Protein AF-A0A653YBC5-F1 (afdb_monomer_lite)

pLDDT: mean 72.83, std 11.56, range [41.12, 88.31]

Foldseek 3Di:
DPLVVVLVVLVVVLVVVVVVVVVVCVVVVHDCVPVVVVVVVVVVSVVVSVVVSCVVRNDPPPDDPPPDD

Radius of gyration: 17.87 Å; chains: 1; bounding box: 41×18×53 Å

Structure (mmCIF, N/CA/C/O backbone):
data_AF-A0A653YBC5-F1
#
_entry.id   AF-A0A653YBC5-F1
#
loop_
_atom_site.group_PDB
_atom_site.id
_atom_site.type_symbol
_atom_site.label_atom_id
_atom_site.label_alt_id
_atom_site.label_comp_id
_atom_site.label_asym_id
_atom_site.label_entity_id
_atom_site.label_seq_id
_atom_site.pdbx_PDB_ins_code
_atom_site.Cartn_x
_atom_site.Cartn_y
_atom_site.Cartn_z
_atom_site.occupancy
_atom_site.B_iso_or_equiv
_atom_site.auth_seq_id
_atom_site.auth_comp_id
_atom_site.auth_asym_id
_atom_site.auth_atom_id
_atom_site.pdbx_PDB_model_num
ATOM 1 N N . MET A 1 1 ? -8.250 9.222 22.137 1.00 51.47 1 MET A N 1
ATOM 2 C CA . MET A 1 1 ? -8.932 9.543 20.862 1.00 51.47 1 MET A CA 1
ATOM 3 C C . MET A 1 1 ? -9.796 8.358 20.481 1.00 51.47 1 MET A C 1
ATOM 5 O O . MET A 1 1 ? -9.270 7.253 20.461 1.00 51.47 1 MET A O 1
ATOM 9 N N . GLU A 1 2 ? -11.097 8.560 20.261 1.00 58.53 2 GLU A N 1
ATOM 10 C CA . GLU A 1 2 ? -12.051 7.511 19.861 1.00 58.53 2 GLU A CA 1
ATOM 11 C C . GLU A 1 2 ? -11.418 6.607 18.798 1.00 58.53 2 GLU A C 1
ATOM 13 O O . GLU A 1 2 ? -10.962 7.103 17.767 1.00 58.53 2 GLU A O 1
ATOM 18 N N . LYS A 1 3 ? -11.330 5.298 19.063 1.00 60.91 3 LYS A N 1
ATOM 19 C CA . LYS A 1 3 ? -10.600 4.315 18.235 1.00 60.91 3 LYS A CA 1
ATOM 20 C C . LYS A 1 3 ? -10.952 4.409 16.739 1.00 60.91 3 LYS A C 1
ATOM 22 O O . LYS A 1 3 ? -10.113 4.141 15.881 1.00 60.91 3 LYS A O 1
ATOM 27 N N . SER A 1 4 ? -12.158 4.881 16.431 1.00 66.88 4 SER A N 1
ATOM 28 C CA . SER A 1 4 ? -12.649 5.209 15.090 1.00 66.88 4 SER A CA 1
ATOM 29 C C . SER A 1 4 ? -11.820 6.277 14.359 1.00 66.88 4 SER A C 1
ATOM 31 O O . SER A 1 4 ? -11.479 6.080 13.195 1.00 66.88 4 SER A O 1
ATOM 33 N N . LYS A 1 5 ? -11.431 7.373 15.027 1.00 69.44 5 LYS A N 1
ATOM 34 C CA . LYS A 1 5 ? -10.624 8.458 14.433 1.00 69.44 5 LYS A CA 1
ATOM 35 C C . LYS A 1 5 ? -9.203 7.998 14.104 1.00 69.44 5 LYS A C 1
ATOM 37 O O . LYS A 1 5 ? -8.688 8.328 13.042 1.00 69.44 5 LYS A O 1
ATOM 42 N N . LEU A 1 6 ? -8.603 7.175 14.969 1.00 73.94 6 LEU A N 1
ATOM 43 C CA . LEU A 1 6 ? -7.269 6.605 14.742 1.00 73.94 6 LEU A CA 1
ATOM 44 C C . LEU A 1 6 ? -7.257 5.664 13.529 1.00 73.94 6 LEU A C 1
ATOM 46 O O . LEU A 1 6 ? -6.331 5.697 12.724 1.00 73.94 6 LEU A O 1
ATOM 50 N N . ARG A 1 7 ? -8.310 4.855 13.369 1.00 76.50 7 ARG A N 1
ATOM 51 C CA . ARG A 1 7 ? -8.453 3.944 12.229 1.00 76.50 7 ARG A CA 1
ATOM 52 C C . ARG A 1 7 ? -8.594 4.705 10.910 1.00 76.50 7 ARG A C 1
ATOM 54 O O . ARG A 1 7 ? -7.930 4.351 9.942 1.00 7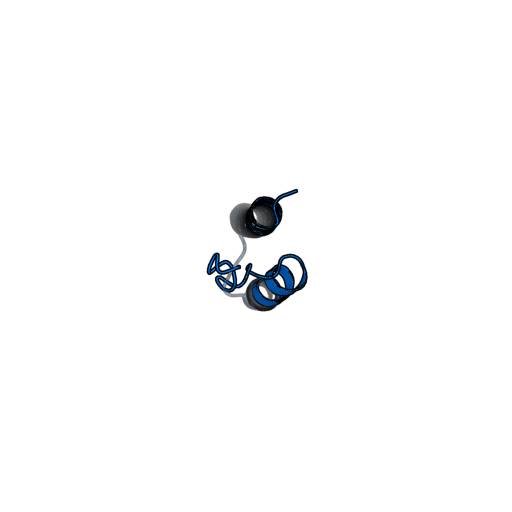6.50 7 ARG A O 1
ATOM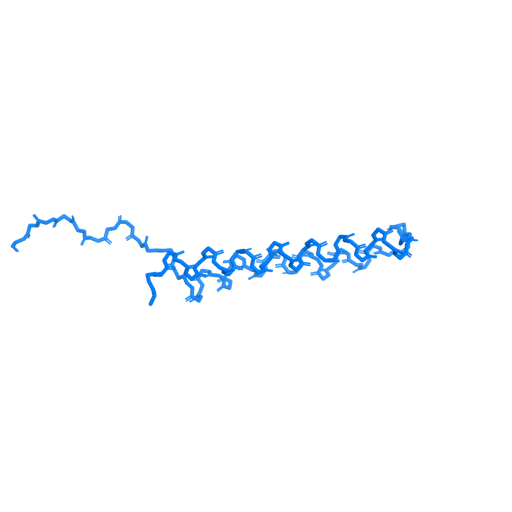 61 N N . ILE A 1 8 ? -9.411 5.760 10.886 1.00 79.06 8 ILE A N 1
ATOM 62 C CA . ILE A 1 8 ? -9.567 6.644 9.718 1.00 79.06 8 ILE A CA 1
ATOM 63 C C . ILE A 1 8 ? -8.233 7.308 9.362 1.00 79.06 8 ILE A C 1
ATOM 65 O O . ILE A 1 8 ? -7.853 7.316 8.195 1.00 79.06 8 ILE A O 1
ATOM 69 N N . LEU A 1 9 ? -7.496 7.796 10.362 1.00 81.19 9 LEU A N 1
ATOM 70 C CA . LEU A 1 9 ? -6.186 8.410 10.161 1.00 81.19 9 LEU A CA 1
ATOM 71 C C . LEU A 1 9 ? -5.160 7.414 9.592 1.00 81.19 9 LEU A C 1
ATOM 73 O O . LEU A 1 9 ? -4.461 7.750 8.641 1.00 81.19 9 LEU A O 1
ATOM 77 N N . LEU A 1 10 ? -5.110 6.177 10.104 1.00 83.00 10 LEU A N 1
ATOM 78 C CA . LEU A 1 10 ? -4.220 5.129 9.582 1.00 83.00 10 LEU A CA 1
ATOM 79 C C . LEU A 1 10 ? -4.532 4.773 8.122 1.00 83.00 10 LEU A C 1
ATOM 81 O O . LEU A 1 10 ? -3.613 4.664 7.313 1.00 83.00 10 LEU A O 1
ATOM 85 N N . TYR A 1 11 ? -5.815 4.629 7.771 1.00 83.00 11 TYR A N 1
ATOM 86 C CA . TYR A 1 11 ? -6.208 4.438 6.373 1.00 83.00 11 TYR A CA 1
ATOM 87 C C . TYR A 1 11 ? -5.847 5.654 5.514 1.00 83.00 11 TYR A C 1
ATOM 89 O O . TYR A 1 11 ? -5.361 5.478 4.402 1.00 83.00 11 TYR A O 1
ATOM 97 N N . GLY A 1 12 ? -6.033 6.875 6.022 1.00 85.88 12 GLY A N 1
ATOM 98 C CA . GLY A 1 12 ? -5.679 8.106 5.312 1.00 85.88 12 GLY A CA 1
ATOM 99 C C . GLY A 1 12 ? -4.186 8.196 4.989 1.00 85.88 12 GLY A C 1
ATOM 100 O O . GLY A 1 12 ? -3.823 8.439 3.840 1.00 85.88 12 GLY A O 1
ATOM 101 N N . ILE A 1 13 ? -3.321 7.921 5.972 1.00 86.88 13 ILE A N 1
ATOM 102 C CA . ILE A 1 13 ? -1.863 7.863 5.772 1.00 86.88 13 ILE A CA 1
ATOM 103 C C . ILE A 1 13 ? -1.511 6.784 4.744 1.00 86.88 13 ILE A C 1
ATOM 105 O O . ILE A 1 13 ? -0.671 7.009 3.876 1.00 86.88 13 ILE A O 1
ATOM 109 N N . TRP A 1 14 ? -2.174 5.628 4.800 1.00 83.81 14 TRP A N 1
ATOM 110 C CA . TRP A 1 14 ? -1.936 4.558 3.839 1.00 83.81 14 TRP A CA 1
ATOM 111 C C . TRP A 1 14 ? -2.297 4.957 2.403 1.00 83.81 14 TRP A C 1
ATOM 113 O O . TRP A 1 14 ? -1.468 4.808 1.506 1.00 83.81 14 TRP A O 1
ATOM 123 N 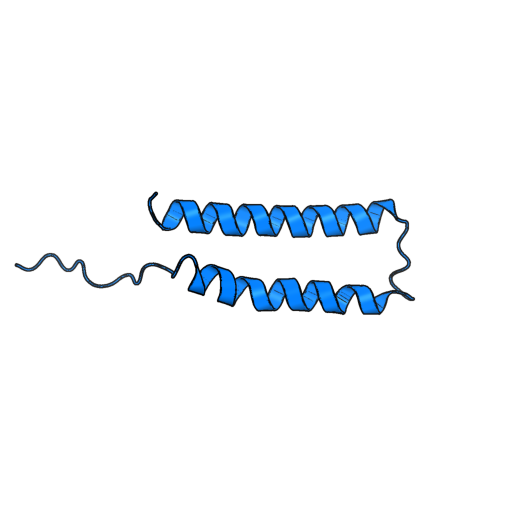N . TYR A 1 15 ? -3.488 5.521 2.184 1.00 85.19 15 TYR A N 1
ATOM 124 C CA . TYR A 1 15 ? -3.891 6.013 0.863 1.00 85.19 15 TYR A CA 1
ATOM 125 C C . TYR A 1 15 ? -2.945 7.098 0.344 1.00 85.19 15 TYR A C 1
ATOM 127 O O . TYR A 1 15 ? -2.627 7.112 -0.843 1.00 85.19 15 TYR A O 1
ATOM 135 N N . PHE A 1 16 ? -2.449 7.966 1.228 1.00 88.31 16 PHE A N 1
ATOM 136 C CA . PHE A 1 16 ? -1.472 8.988 0.869 1.00 88.31 16 PHE A CA 1
ATOM 137 C C . PHE A 1 16 ? -0.136 8.386 0.405 1.00 88.31 16 PHE A C 1
ATOM 139 O O . PHE A 1 16 ? 0.409 8.815 -0.610 1.00 88.31 16 PHE A O 1
ATOM 146 N N . ILE A 1 17 ? 0.363 7.349 1.085 1.00 86.38 17 ILE A N 1
ATOM 147 C CA . ILE A 1 17 ? 1.582 6.634 0.674 1.00 86.38 17 ILE A CA 1
ATOM 148 C C . ILE A 1 17 ? 1.383 5.959 -0.689 1.00 86.38 17 ILE A C 1
ATOM 150 O O . ILE A 1 17 ? 2.235 6.090 -1.565 1.00 86.38 17 ILE A O 1
ATOM 154 N N . VAL A 1 18 ? 0.251 5.280 -0.902 1.00 84.44 18 VAL A N 1
ATOM 155 C CA . VAL A 1 18 ? -0.072 4.651 -2.196 1.00 84.44 18 VAL A CA 1
ATOM 156 C C . VAL A 1 18 ? -0.148 5.695 -3.315 1.00 84.44 18 VAL A C 1
ATOM 158 O O . VAL A 1 18 ? 0.385 5.473 -4.401 1.00 84.44 18 VAL A O 1
ATOM 161 N N . PHE A 1 19 ? -0.760 6.848 -3.043 1.00 87.19 19 PHE A N 1
ATOM 162 C CA . PHE A 1 19 ? -0.841 7.957 -3.989 1.00 87.19 19 PHE A CA 1
ATOM 163 C C . PHE A 1 19 ? 0.542 8.510 -4.358 1.00 87.19 19 PHE A C 1
ATOM 165 O O . PHE A 1 19 ? 0.818 8.717 -5.538 1.00 87.19 19 PHE A O 1
ATOM 172 N N . LEU A 1 20 ? 1.432 8.697 -3.378 1.00 86.31 20 LEU A N 1
ATOM 173 C CA . LEU A 1 20 ? 2.808 9.131 -3.635 1.00 86.31 20 LEU A CA 1
ATOM 174 C C . LEU A 1 20 ? 3.585 8.120 -4.483 1.00 86.31 20 LEU A C 1
ATOM 176 O O . LEU A 1 20 ? 4.321 8.526 -5.378 1.00 86.31 20 LEU A O 1
ATOM 180 N N . ILE A 1 21 ? 3.401 6.820 -4.238 1.00 82.25 21 ILE A N 1
ATOM 181 C CA . ILE A 1 21 ? 4.032 5.762 -5.037 1.00 82.25 21 ILE A CA 1
ATOM 182 C C . ILE A 1 21 ? 3.535 5.816 -6.489 1.00 82.25 21 ILE A C 1
ATOM 184 O O . ILE A 1 21 ? 4.346 5.766 -7.409 1.00 82.25 21 ILE A O 1
ATOM 188 N N . LEU A 1 22 ? 2.225 5.975 -6.706 1.00 82.44 22 LEU A N 1
ATOM 189 C CA . LEU A 1 22 ? 1.649 6.122 -8.049 1.00 82.44 22 LEU A CA 1
ATOM 190 C C . LEU A 1 22 ? 2.159 7.376 -8.768 1.00 82.44 22 LEU A C 1
ATOM 192 O O . LEU A 1 22 ? 2.500 7.309 -9.947 1.00 82.44 22 LEU A O 1
ATOM 196 N N . MET A 1 23 ? 2.249 8.502 -8.058 1.00 85.12 23 MET A N 1
ATOM 197 C CA . MET A 1 23 ? 2.821 9.731 -8.608 1.00 85.12 23 MET A CA 1
ATOM 198 C C . MET A 1 23 ? 4.296 9.556 -8.965 1.00 85.12 23 MET A C 1
ATOM 200 O O . MET A 1 23 ? 4.703 9.961 -10.047 1.00 85.12 23 MET A O 1
ATOM 204 N N . ALA A 1 24 ? 5.089 8.906 -8.112 1.00 81.94 24 ALA A N 1
ATOM 205 C CA . ALA A 1 24 ? 6.488 8.624 -8.415 1.00 81.94 24 ALA A CA 1
ATOM 206 C C . ALA A 1 24 ? 6.632 7.779 -9.691 1.00 81.94 24 ALA A C 1
ATOM 208 O O . ALA A 1 24 ? 7.446 8.117 -10.541 1.00 81.94 24 ALA A O 1
ATOM 209 N N . ILE A 1 25 ? 5.802 6.744 -9.866 1.00 77.38 25 ILE A N 1
ATOM 210 C CA . ILE A 1 25 ? 5.783 5.912 -11.081 1.00 77.38 25 ILE A CA 1
ATOM 211 C C . ILE A 1 25 ? 5.455 6.753 -12.327 1.00 77.38 25 ILE A C 1
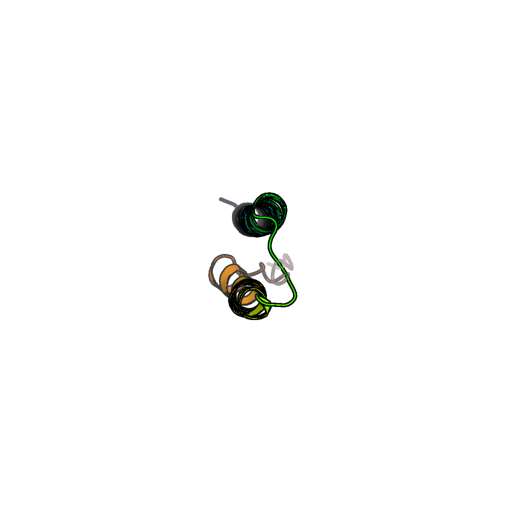ATOM 213 O O . ILE A 1 25 ? 6.123 6.607 -13.348 1.00 77.38 25 ILE A O 1
ATOM 217 N N . LEU A 1 26 ? 4.469 7.655 -12.242 1.00 78.50 26 LEU A N 1
ATOM 218 C CA . LEU A 1 26 ? 4.095 8.545 -13.350 1.00 78.50 26 LEU A CA 1
ATOM 219 C C . LEU A 1 26 ? 5.198 9.550 -13.713 1.00 78.50 26 LEU A C 1
ATOM 221 O O . LEU A 1 26 ? 5.401 9.827 -14.889 1.00 78.50 26 LEU A O 1
ATOM 225 N N . PHE A 1 27 ? 5.903 10.103 -12.723 1.00 77.81 27 PHE A N 1
ATOM 226 C CA . PHE A 1 27 ? 6.944 11.112 -12.951 1.00 77.81 27 PHE A CA 1
ATOM 227 C C . PHE A 1 27 ? 8.296 10.529 -13.384 1.00 77.81 27 PHE A C 1
ATOM 229 O O . PHE A 1 27 ? 9.093 11.247 -13.983 1.00 77.81 27 PHE A O 1
ATOM 236 N N . LEU A 1 28 ? 8.573 9.258 -13.081 1.00 73.31 28 LEU A N 1
ATOM 237 C CA . LEU A 1 28 ? 9.834 8.585 -13.423 1.00 73.31 28 LEU A CA 1
ATOM 238 C C . LEU A 1 28 ? 9.836 7.919 -14.808 1.00 73.31 28 LEU A C 1
ATOM 240 O O . LEU A 1 28 ? 10.799 7.222 -15.115 1.00 73.31 28 LEU A O 1
ATOM 244 N N . ASP A 1 29 ? 8.792 8.123 -15.621 1.00 66.06 29 ASP A N 1
ATOM 245 C CA . ASP A 1 29 ? 8.613 7.491 -16.943 1.00 66.06 29 ASP A CA 1
ATOM 246 C C . ASP A 1 29 ? 8.874 5.973 -16.880 1.00 66.06 29 ASP A C 1
ATOM 248 O O . ASP A 1 29 ? 9.661 5.374 -17.616 1.00 66.06 29 ASP A O 1
ATOM 252 N N . PHE A 1 30 ? 8.289 5.365 -15.847 1.00 67.75 30 PHE A N 1
ATOM 253 C CA . PHE A 1 30 ? 8.675 4.050 -15.370 1.00 67.75 30 PHE A CA 1
ATOM 254 C C . PHE A 1 30 ? 8.196 2.960 -16.335 1.00 67.75 30 PHE A C 1
ATOM 256 O O . PHE A 1 30 ? 6.997 2.714 -16.469 1.00 67.75 30 PHE A O 1
ATOM 263 N N . ASP A 1 31 ? 9.134 2.268 -16.987 1.00 70.62 31 ASP A N 1
ATOM 264 C CA . ASP A 1 31 ? 8.803 1.183 -17.911 1.00 70.62 31 ASP A CA 1
ATOM 265 C C . ASP A 1 31 ? 8.282 -0.039 -17.136 1.00 70.62 31 ASP A C 1
ATOM 267 O O . ASP A 1 31 ? 9.040 -0.795 -16.512 1.00 70.62 31 ASP A O 1
ATOM 271 N N . PHE A 1 32 ? 6.960 -0.217 -17.150 1.00 65.62 32 PHE A N 1
ATOM 272 C CA . PHE A 1 32 ? 6.260 -1.301 -16.456 1.00 65.62 32 PHE A CA 1
ATOM 273 C C . PHE A 1 32 ? 6.709 -2.695 -16.914 1.00 65.62 32 PHE A C 1
ATOM 275 O O . PHE A 1 32 ? 6.617 -3.651 -16.143 1.00 65.62 32 PHE A O 1
ATOM 282 N N . SER A 1 33 ? 7.221 -2.807 -18.141 1.00 69.44 33 SER A N 1
ATOM 283 C CA . SER A 1 33 ? 7.604 -4.073 -18.771 1.00 69.44 33 SER A CA 1
ATOM 284 C C . SER A 1 33 ? 8.861 -4.671 -18.136 1.00 69.44 33 SER A C 1
ATOM 286 O O . SER A 1 33 ? 8.941 -5.880 -17.932 1.00 69.44 33 SER A O 1
ATOM 288 N N . ASN A 1 34 ? 9.823 -3.818 -17.771 1.00 69.94 34 ASN A N 1
ATOM 289 C CA . ASN A 1 34 ? 11.091 -4.228 -17.158 1.00 69.94 34 ASN A CA 1
ATOM 290 C C . ASN A 1 34 ? 11.068 -4.189 -15.627 1.00 69.94 34 ASN A C 1
ATOM 292 O O . ASN A 1 34 ? 11.916 -4.796 -14.977 1.00 69.94 34 ASN A O 1
ATOM 296 N N . ASN A 1 35 ? 10.089 -3.504 -15.036 1.00 69.38 35 ASN A N 1
ATOM 297 C CA . ASN A 1 35 ? 10.058 -3.242 -13.604 1.00 69.38 35 ASN A CA 1
ATOM 298 C C . ASN A 1 35 ? 8.893 -3.932 -12.880 1.00 69.38 35 ASN A C 1
ATOM 300 O O . ASN A 1 35 ? 8.402 -3.441 -11.863 1.00 69.38 35 ASN A O 1
ATOM 304 N N . LEU A 1 36 ? 8.488 -5.119 -13.347 1.00 71.75 36 LEU A N 1
ATOM 305 C CA . LEU A 1 36 ? 7.513 -5.980 -12.658 1.00 71.75 36 LEU A CA 1
ATOM 306 C C . LEU A 1 36 ? 7.877 -6.241 -11.187 1.00 71.75 36 LEU A C 1
ATOM 308 O O . LEU A 1 36 ? 6.998 -6.424 -10.347 1.00 71.75 36 LEU A O 1
ATOM 312 N N . TRP A 1 37 ? 9.166 -6.187 -10.844 1.00 72.94 37 TRP A N 1
ATOM 313 C CA . TRP A 1 37 ? 9.646 -6.288 -9.465 1.00 72.94 37 TRP A CA 1
ATOM 314 C C . TRP A 1 37 ? 9.110 -5.193 -8.535 1.00 72.94 37 TRP A C 1
ATOM 316 O O . TRP A 1 37 ? 9.037 -5.417 -7.331 1.00 72.94 37 TRP A O 1
ATOM 326 N N . PHE A 1 38 ? 8.669 -4.050 -9.065 1.00 72.94 38 PHE A N 1
ATOM 327 C CA . PHE A 1 38 ? 8.067 -2.964 -8.289 1.00 72.94 38 PHE A CA 1
ATOM 328 C C . PHE A 1 38 ? 6.655 -3.305 -7.778 1.00 72.94 38 PHE A C 1
ATOM 330 O O . PHE A 1 38 ? 6.207 -2.771 -6.762 1.00 72.94 38 PHE A O 1
ATOM 337 N N . PHE A 1 39 ? 5.970 -4.265 -8.413 1.00 75.38 39 PHE A N 1
ATOM 338 C CA . PHE A 1 39 ? 4.683 -4.765 -7.925 1.00 75.38 39 PHE A CA 1
ATOM 339 C C . PHE A 1 39 ? 4.818 -5.604 -6.654 1.00 75.38 39 PHE A C 1
ATOM 341 O O . PHE A 1 39 ? 3.878 -5.664 -5.867 1.00 75.38 39 PHE A O 1
ATOM 348 N N . ILE A 1 40 ? 5.976 -6.221 -6.413 1.00 81.12 40 ILE A N 1
ATOM 349 C CA . ILE A 1 40 ? 6.214 -7.056 -5.231 1.00 81.12 40 ILE A CA 1
ATOM 350 C C . ILE A 1 40 ? 6.094 -6.236 -3.932 1.00 81.12 40 ILE A C 1
ATOM 352 O O . ILE A 1 40 ? 5.251 -6.579 -3.100 1.00 81.12 40 ILE A O 1
ATOM 356 N N . PRO A 1 41 ? 6.846 -5.133 -3.731 1.00 78.38 41 PRO A N 1
ATOM 357 C CA . PRO A 1 41 ? 6.686 -4.306 -2.539 1.00 78.38 41 PRO A CA 1
ATOM 358 C C . PRO A 1 41 ? 5.299 -3.654 -2.473 1.00 78.38 41 PRO A C 1
ATOM 360 O O . PRO A 1 41 ? 4.740 -3.548 -1.383 1.00 78.38 41 PRO A O 1
ATOM 363 N N . TYR A 1 42 ? 4.698 -3.288 -3.612 1.00 77.88 42 TYR A N 1
ATOM 364 C CA . TYR A 1 42 ? 3.329 -2.764 -3.655 1.00 77.88 42 TYR A CA 1
ATOM 365 C C . TYR A 1 42 ? 2.301 -3.770 -3.111 1.00 77.88 42 TYR A C 1
ATOM 367 O O . TYR A 1 42 ? 1.486 -3.427 -2.250 1.00 77.88 42 TYR A O 1
ATOM 375 N N . LEU A 1 43 ? 2.370 -5.028 -3.557 1.00 80.75 43 LEU A N 1
ATOM 376 C CA . LEU A 1 43 ? 1.497 -6.103 -3.091 1.00 80.75 43 LEU A CA 1
ATOM 377 C C . LEU A 1 43 ? 1.704 -6.383 -1.604 1.00 80.75 43 LEU A C 1
ATOM 379 O O . LEU A 1 43 ? 0.723 -6.474 -0.872 1.00 80.75 43 LEU A O 1
ATOM 383 N N . ILE A 1 44 ? 2.959 -6.436 -1.147 1.00 82.88 44 ILE A N 1
ATOM 384 C CA . ILE A 1 44 ? 3.303 -6.634 0.268 1.00 82.88 44 ILE A CA 1
ATOM 385 C C . ILE A 1 44 ? 2.681 -5.534 1.136 1.00 82.88 44 ILE A C 1
ATOM 387 O O . ILE A 1 44 ? 2.038 -5.837 2.146 1.00 82.88 44 ILE A O 1
ATOM 391 N N . VAL A 1 45 ? 2.819 -4.268 0.728 1.00 79.44 45 VAL A N 1
ATOM 392 C CA . VAL A 1 45 ? 2.220 -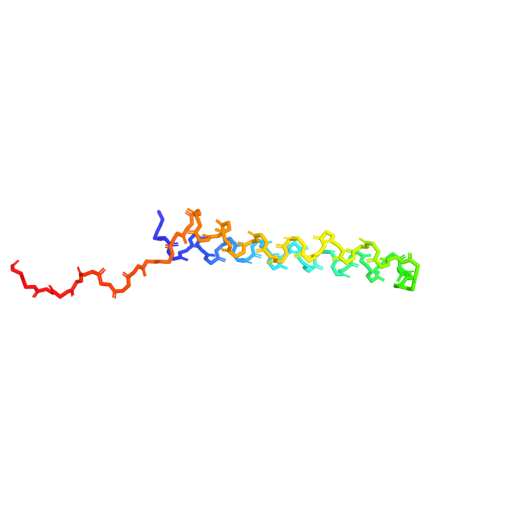3.123 1.427 1.00 79.44 45 VAL A CA 1
ATOM 393 C C . VAL A 1 45 ? 0.694 -3.241 1.452 1.00 79.44 45 VAL A C 1
ATOM 395 O O . 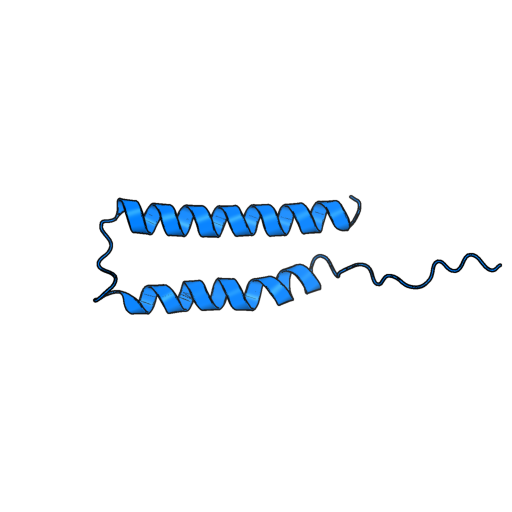VAL A 1 45 ? 0.090 -3.019 2.501 1.00 79.44 45 VAL A O 1
ATOM 398 N N . CYS A 1 46 ? 0.063 -3.650 0.349 1.00 78.69 46 CYS A N 1
ATOM 399 C CA . CYS A 1 46 ? -1.387 -3.839 0.293 1.00 78.69 46 CYS A CA 1
ATOM 400 C C . CYS A 1 46 ? -1.873 -4.981 1.202 1.00 78.69 46 CYS A C 1
ATOM 402 O O . CYS A 1 46 ? -2.863 -4.817 1.918 1.00 78.69 46 CYS A O 1
ATOM 404 N N . THR A 1 47 ? -1.176 -6.121 1.226 1.00 81.94 47 THR A N 1
ATOM 405 C CA . THR A 1 47 ? -1.588 -7.285 2.026 1.00 81.94 47 THR A CA 1
ATOM 406 C C . THR A 1 47 ? -1.306 -7.124 3.515 1.00 81.94 47 THR A C 1
ATOM 408 O O . THR A 1 47 ? -2.107 -7.571 4.334 1.00 81.94 47 THR A O 1
ATOM 411 N N . LEU A 1 48 ? -0.195 -6.484 3.895 1.00 80.62 48 LEU A N 1
ATOM 412 C CA . LEU A 1 48 ? 0.204 -6.373 5.302 1.00 80.62 48 LEU A CA 1
ATOM 413 C C . LEU A 1 48 ? -0.536 -5.265 6.051 1.00 80.62 48 LEU A C 1
ATOM 415 O O . LEU A 1 48 ? -0.691 -5.356 7.269 1.00 80.62 48 LEU A O 1
ATOM 419 N N . VAL A 1 49 ? -1.037 -4.249 5.349 1.00 77.25 49 VAL A N 1
ATOM 420 C CA . VAL A 1 49 ? -1.693 -3.092 5.970 1.00 77.25 49 VAL A CA 1
ATOM 421 C C . VAL A 1 49 ? -3.031 -3.439 6.611 1.00 77.25 49 VAL A C 1
ATOM 423 O O . VAL A 1 49 ? -3.313 -2.958 7.707 1.00 77.25 49 VAL A O 1
ATOM 426 N N . GLY A 1 50 ? -3.838 -4.306 5.997 1.00 74.62 50 GLY A N 1
ATOM 427 C CA . GLY A 1 50 ? -5.112 -4.743 6.580 1.00 74.62 50 GLY A CA 1
ATOM 428 C C . GLY A 1 50 ? -4.945 -5.352 7.983 1.00 74.62 50 GLY A C 1
ATOM 429 O O . GLY A 1 50 ? -5.554 -4.853 8.935 1.00 74.62 50 GLY A O 1
ATOM 430 N N . PRO A 1 51 ? -4.088 -6.377 8.148 1.00 80.06 51 PRO A N 1
ATOM 431 C CA . PRO A 1 51 ? -3.745 -6.948 9.449 1.00 80.06 51 PRO A CA 1
ATOM 432 C C . PRO A 1 51 ? -3.119 -5.937 10.417 1.00 80.06 51 PRO A C 1
ATOM 434 O O . PRO A 1 51 ? -3.476 -5.928 11.595 1.00 80.06 51 PRO A O 1
ATOM 437 N N . LEU A 1 52 ? -2.222 -5.063 9.940 1.00 79.31 52 LEU A N 1
ATOM 438 C CA . LEU A 1 52 ? -1.551 -4.055 10.772 1.00 79.31 52 LEU A CA 1
ATOM 439 C C . LEU A 1 52 ? -2.539 -3.045 11.359 1.00 79.31 52 LEU A C 1
ATOM 441 O O . LEU A 1 52 ? -2.532 -2.805 12.567 1.00 79.31 52 LEU A O 1
ATOM 445 N N . ILE A 1 53 ? -3.432 -2.503 10.525 1.00 75.75 53 ILE A N 1
ATOM 446 C CA . ILE A 1 53 ? -4.485 -1.583 10.963 1.00 75.75 53 ILE A CA 1
ATOM 447 C C . ILE A 1 53 ? -5.400 -2.288 11.967 1.00 75.75 53 ILE A C 1
ATOM 449 O O . ILE A 1 53 ? -5.769 -1.689 12.972 1.00 75.75 53 ILE A O 1
ATOM 453 N N . ASN A 1 54 ? -5.731 -3.562 11.742 1.00 74.62 54 ASN A N 1
ATOM 454 C CA . ASN A 1 54 ? -6.600 -4.315 12.646 1.00 74.62 54 ASN A CA 1
ATOM 455 C C . ASN A 1 54 ? -5.911 -4.683 13.977 1.00 74.62 54 ASN A C 1
ATOM 457 O O . ASN A 1 54 ? -6.589 -4.843 14.987 1.00 74.62 54 ASN A O 1
ATOM 461 N N . LYS A 1 55 ? -4.575 -4.788 14.005 1.00 77.44 55 LYS A N 1
ATOM 462 C CA . LYS A 1 55 ? -3.791 -4.993 15.233 1.00 77.44 55 LYS A CA 1
ATOM 463 C C . LYS A 1 55 ? -3.633 -3.699 16.042 1.00 77.44 55 LYS A C 1
ATOM 465 O O . LYS A 1 55 ? -3.736 -3.738 17.263 1.00 77.44 55 LYS A O 1
ATOM 470 N N . ILE A 1 56 ? -3.394 -2.565 15.375 1.00 75.44 56 ILE A N 1
ATOM 471 C CA . ILE A 1 56 ? -3.191 -1.252 16.020 1.00 75.44 56 ILE A CA 1
ATOM 472 C C . ILE A 1 56 ? -4.525 -0.632 16.455 1.00 75.44 56 ILE A C 1
ATOM 474 O O . ILE A 1 56 ? -4.649 -0.103 17.558 1.00 75.44 56 ILE A O 1
ATOM 478 N N . ALA A 1 57 ? -5.529 -0.694 15.585 1.00 70.12 57 ALA A N 1
ATOM 479 C CA . ALA A 1 57 ? -6.858 -0.141 15.796 1.00 70.12 57 ALA A CA 1
ATOM 480 C C . ALA A 1 57 ? -7.904 -1.230 15.505 1.00 70.12 57 ALA A C 1
ATOM 482 O O . ALA A 1 57 ? -8.563 -1.191 14.456 1.00 70.12 57 ALA A O 1
ATOM 483 N N . PRO A 1 58 ? -8.056 -2.218 16.412 1.00 69.88 58 PRO A N 1
ATOM 484 C CA . PRO A 1 58 ? -9.006 -3.303 16.225 1.00 69.88 58 PRO A CA 1
ATOM 485 C C . PRO A 1 58 ? -10.396 -2.732 15.994 1.00 69.88 58 PRO A C 1
ATOM 487 O O . PRO A 1 58 ? -10.852 -1.842 16.721 1.00 69.88 58 PRO A O 1
ATOM 490 N N . LYS A 1 59 ? -11.061 -3.234 14.947 1.00 65.25 59 LYS A N 1
ATOM 491 C CA . LYS A 1 59 ? -12.446 -2.875 14.651 1.00 65.25 59 LYS A CA 1
ATOM 492 C C . LYS A 1 59 ? -13.261 -3.159 15.911 1.00 65.25 59 LYS A C 1
ATOM 494 O O . LYS A 1 59 ? -13.307 -4.298 16.368 1.00 65.25 59 LYS A O 1
ATOM 499 N N . GLN A 1 60 ? -13.841 -2.113 16.495 1.00 63.62 60 GLN A N 1
ATOM 500 C CA . GLN A 1 60 ? -14.658 -2.235 17.695 1.00 63.62 60 GLN A CA 1
ATOM 501 C C . GLN A 1 60 ? -15.768 -3.248 17.383 1.00 63.62 60 GLN A C 1
ATOM 503 O O . GLN A 1 60 ? -16.539 -3.052 16.439 1.00 63.62 60 GLN A O 1
ATOM 508 N N . LYS A 1 61 ? -15.759 -4.392 18.080 1.00 58.16 61 LYS A N 1
ATOM 509 C CA . LYS A 1 61 ? -16.789 -5.424 17.937 1.00 58.16 61 LYS A CA 1
ATOM 510 C C . LYS A 1 61 ? -18.112 -4.756 18.309 1.00 58.16 61 LYS A C 1
ATOM 512 O O . LYS A 1 61 ? -18.208 -4.129 19.358 1.00 58.16 61 LYS A O 1
ATOM 517 N N . ARG A 1 62 ? -19.104 -4.828 17.426 1.00 56.72 62 ARG A N 1
ATOM 518 C CA . ARG A 1 62 ? -20.465 -4.372 17.720 1.00 56.72 62 ARG A CA 1
ATOM 519 C C . ARG A 1 62 ? -21.142 -5.454 18.570 1.00 56.72 62 ARG A C 1
ATOM 521 O O . ARG A 1 62 ? -21.850 -6.271 18.005 1.00 56.72 62 ARG A O 1
ATOM 528 N N . SER A 1 63 ? -20.765 -5.537 19.844 1.00 58.19 63 SER A N 1
ATOM 529 C CA . SER A 1 63 ? -21.354 -6.329 20.945 1.00 58.19 63 SER A CA 1
ATOM 530 C C . SER A 1 63 ? -20.400 -6.124 22.137 1.00 58.19 63 SER A C 1
ATOM 532 O O . SER A 1 63 ? -19.201 -6.331 21.949 1.00 58.19 63 SER A O 1
ATOM 534 N N . ASP A 1 64 ? -20.769 -5.600 23.305 1.00 49.72 64 ASP A N 1
ATOM 535 C CA . ASP A 1 64 ? -22.012 -5.782 24.057 1.00 49.72 64 ASP A CA 1
ATOM 536 C C . ASP A 1 64 ? -22.443 -4.453 24.707 1.00 49.72 64 ASP A C 1
ATOM 538 O O . ASP A 1 64 ? -21.924 -4.069 25.749 1.00 49.72 64 ASP A O 1
ATOM 542 N N . ASP A 1 65 ? -23.368 -3.736 24.074 1.00 48.03 65 ASP A N 1
ATOM 543 C CA . ASP A 1 65 ? -24.120 -2.651 24.724 1.00 48.03 65 ASP A CA 1
ATOM 544 C C . ASP A 1 65 ? -25.611 -2.944 24.498 1.00 48.03 65 ASP A C 1
ATOM 546 O O . ASP A 1 65 ? -26.383 -2.118 24.016 1.00 48.03 65 ASP A O 1
ATOM 550 N N . ASP A 1 66 ? -25.998 -4.198 24.764 1.00 49.19 66 ASP A N 1
ATOM 551 C CA . ASP A 1 66 ? -27.363 -4.472 25.197 1.00 49.19 66 ASP A CA 1
ATOM 552 C C . ASP A 1 66 ? -27.424 -3.949 26.628 1.00 49.19 66 ASP A C 1
ATOM 554 O O . ASP A 1 66 ? -26.951 -4.589 27.568 1.00 49.19 66 ASP A O 1
ATOM 558 N N . GLY A 1 67 ? -27.926 -2.722 26.764 1.00 46.78 67 GLY A N 1
ATOM 559 C CA . GLY A 1 67 ? -28.179 -2.071 28.040 1.00 46.78 67 GLY A CA 1
ATOM 560 C C . GLY A 1 67 ? -29.189 -2.863 28.866 1.00 46.78 67 GLY A C 1
ATOM 561 O O . GLY A 1 67 ? -30.376 -2.549 28.869 1.00 46.78 67 GLY A O 1
ATOM 562 N N . ASN A 1 68 ? -28.710 -3.892 29.560 1.00 41.12 68 ASN A N 1
ATOM 563 C CA . ASN A 1 68 ? -29.463 -4.639 30.553 1.00 41.12 68 ASN A CA 1
ATOM 564 C C . ASN A 1 68 ? -28.570 -4.992 31.752 1.00 41.12 68 ASN A C 1
ATOM 566 O O . ASN A 1 68 ? -28.105 -6.126 31.880 1.00 41.12 68 ASN A O 1
ATOM 570 N N . ASN A 1 69 ? -28.301 -3.991 32.596 1.00 43.09 69 ASN A N 1
ATOM 571 C CA . ASN A 1 69 ? -28.656 -4.003 34.024 1.00 43.09 69 ASN A CA 1
ATOM 572 C C . ASN A 1 69 ? -28.446 -2.619 34.650 1.00 43.09 69 ASN A C 1
ATOM 574 O O . ASN A 1 69 ? -27.329 -2.076 34.503 1.00 43.09 69 ASN A O 1
#

Secondary structure (DSSP, 8-state):
--HHHHHHHHHHHHHHHHHHHHHHHHHTT--TTT-GGGHHHHHHHHHHHHHHHHHHS----S-------

Sequence (69 aa):
MEKSKLRILLYGIWYFIVFLILMAILFLDFDFSNNLWFFIPYLIVCTLVGPLINKIAPKQKRSDDDGNN